Protein AF-A0AAP6ZNI4-F1 (afdb_monomer)

Nearest PDB structures (foldseek):
  2a97-assembly2_B  TM=4.398E-01  e=4.847E+00  Clostridium botulinum

Solvent-accessible surface area (backbone atoms only — not comparable to full-atom values): 4878 Å² total; per-residue (Å²): 135,78,60,74,42,79,49,64,53,62,35,67,53,60,83,42,80,76,17,61,32,95,42,94,88,43,78,40,28,38,50,83,72,67,64,40,39,53,30,69,13,44,83,44,74,66,31,44,54,51,20,51,52,51,19,56,47,52,27,50,77,69,52,34,44,76,44,87,99,72,42,42,30,33,50,54,45,48,54,52,52,60,59,75,77,107

Structure (mmCIF, N/CA/C/O backbone):
data_AF-A0AAP6ZNI4-F1
#
_entry.id   AF-A0AAP6ZNI4-F1
#
loop_
_atom_site.group_PDB
_atom_site.id
_atom_site.type_symbol
_atom_site.label_atom_id
_atom_site.label_alt_id
_atom_site.label_comp_id
_atom_site.label_asym_id
_atom_site.label_entity_id
_atom_site.label_seq_id
_atom_site.pdbx_PDB_ins_code
_atom_site.Cartn_x
_atom_site.Cartn_y
_atom_site.Cartn_z
_atom_site.occupancy
_atom_site.B_iso_or_equiv
_atom_site.auth_seq_id
_atom_site.auth_comp_id
_atom_site.auth_asym_id
_atom_site.auth_atom_id
_atom_site.pdbx_PDB_model_num
ATOM 1 N N . MET A 1 1 ? 10.623 6.266 -26.236 1.00 57.09 1 MET A N 1
ATOM 2 C CA . MET A 1 1 ? 9.769 6.289 -25.030 1.00 57.09 1 MET A CA 1
ATOM 3 C C . MET A 1 1 ? 9.369 4.852 -24.765 1.00 57.09 1 MET A C 1
ATOM 5 O O . MET A 1 1 ? 8.793 4.250 -25.659 1.00 57.09 1 MET A O 1
ATOM 9 N N . GLY A 1 2 ? 9.810 4.272 -23.647 1.00 80.75 2 GLY A N 1
ATOM 10 C CA . GLY A 1 2 ? 9.459 2.894 -23.280 1.00 80.75 2 GLY A CA 1
ATOM 11 C C . GLY A 1 2 ? 8.075 2.815 -22.633 1.00 80.75 2 GLY A C 1
ATOM 12 O O . GLY A 1 2 ? 7.514 3.848 -22.262 1.00 80.75 2 GLY A O 1
ATOM 13 N N . THR A 1 3 ? 7.542 1.603 -22.495 1.00 92.44 3 THR A N 1
ATOM 14 C CA . THR A 1 3 ? 6.273 1.333 -21.807 1.00 92.44 3 THR A CA 1
ATOM 15 C C . THR A 1 3 ? 6.331 1.818 -20.354 1.00 92.44 3 THR A C 1
ATOM 17 O O . THR A 1 3 ? 7.367 1.711 -19.689 1.00 92.44 3 THR A O 1
ATOM 20 N N . MET A 1 4 ? 5.215 2.358 -19.861 1.00 95.12 4 MET A N 1
ATOM 21 C CA . MET A 1 4 ? 5.035 2.702 -18.449 1.00 95.12 4 MET A CA 1
ATOM 22 C C . MET A 1 4 ? 4.166 1.648 -17.771 1.00 95.12 4 MET A C 1
ATOM 24 O O . MET A 1 4 ? 3.168 1.205 -18.335 1.00 95.12 4 MET A O 1
ATOM 28 N N . ILE A 1 5 ? 4.536 1.280 -16.552 1.00 95.19 5 ILE A N 1
ATOM 29 C CA . ILE A 1 5 ? 3.808 0.340 -15.708 1.00 95.19 5 ILE A CA 1
ATOM 30 C C . ILE A 1 5 ? 3.271 1.130 -14.522 1.00 95.19 5 ILE A C 1
ATOM 32 O O . ILE A 1 5 ? 4.041 1.750 -13.792 1.00 95.19 5 ILE A O 1
ATOM 36 N N . PHE A 1 6 ? 1.959 1.101 -14.322 1.00 95.31 6 PHE A N 1
ATOM 37 C CA . PHE A 1 6 ? 1.355 1.565 -13.081 1.00 95.31 6 PHE A CA 1
ATOM 38 C C . PHE A 1 6 ? 1.340 0.419 -12.073 1.00 95.31 6 PHE A C 1
ATOM 40 O O . PHE A 1 6 ? 0.909 -0.689 -12.396 1.00 95.31 6 PHE A O 1
ATOM 47 N N . ILE A 1 7 ? 1.804 0.690 -10.860 1.00 94.12 7 ILE A N 1
ATOM 48 C CA . ILE A 1 7 ? 1.693 -0.224 -9.726 1.00 94.12 7 ILE A CA 1
ATOM 49 C C . ILE A 1 7 ? 0.984 0.490 -8.585 1.00 94.12 7 ILE A C 1
ATOM 51 O O . ILE A 1 7 ? 1.253 1.661 -8.323 1.00 94.12 7 ILE A O 1
ATOM 55 N N . GLU A 1 8 ? 0.094 -0.219 -7.899 1.00 95.94 8 GLU A N 1
ATOM 56 C CA . GLU A 1 8 ? -0.619 0.300 -6.736 1.00 95.94 8 GLU A CA 1
ATOM 57 C C . GLU A 1 8 ? -0.648 -0.704 -5.590 1.00 95.94 8 GLU A C 1
ATOM 59 O O . GLU A 1 8 ? -0.653 -1.921 -5.791 1.00 95.94 8 GLU A O 1
ATOM 64 N N . ILE A 1 9 ? -0.695 -0.176 -4.369 1.00 95.81 9 ILE A N 1
ATOM 65 C CA . ILE A 1 9 ? -0.980 -0.961 -3.174 1.00 95.81 9 ILE A CA 1
ATOM 66 C C . ILE A 1 9 ? -2.487 -1.187 -3.085 1.00 95.81 9 ILE A C 1
ATOM 68 O O . ILE A 1 9 ? -3.282 -0.243 -3.093 1.00 95.81 9 ILE A O 1
ATOM 72 N N . ARG A 1 10 ? -2.868 -2.453 -2.912 1.00 96.88 10 ARG A N 1
ATOM 73 C CA . ARG A 1 10 ? -4.219 -2.855 -2.519 1.00 96.88 10 ARG A CA 1
ATOM 74 C C . ARG A 1 10 ? -4.238 -3.195 -1.033 1.00 96.88 10 ARG A C 1
ATOM 76 O O . ARG A 1 10 ? -3.255 -3.691 -0.493 1.00 96.88 10 ARG A O 1
ATOM 83 N N . CYS A 1 11 ? -5.349 -2.892 -0.376 1.00 97.50 11 CYS A N 1
ATOM 84 C CA . CYS A 1 11 ? -5.566 -3.216 1.024 1.00 97.50 11 CYS A CA 1
ATOM 85 C C . CYS A 1 11 ? -5.799 -4.720 1.183 1.00 97.50 11 CYS A C 1
ATOM 87 O O . CYS A 1 11 ? -6.722 -5.262 0.577 1.00 97.50 11 CYS A O 1
ATOM 89 N N . GLU A 1 12 ? -5.008 -5.367 2.034 1.00 97.88 12 GLU A N 1
ATOM 90 C CA . GLU A 1 12 ? -5.150 -6.801 2.329 1.00 97.88 12 GLU A CA 1
ATOM 91 C C . GLU A 1 12 ? -6.503 -7.114 2.982 1.00 97.88 12 GLU A C 1
ATOM 93 O O . GLU A 1 12 ? -7.146 -8.100 2.646 1.00 97.88 12 GLU A O 1
ATOM 98 N N . ASP A 1 13 ? -7.011 -6.205 3.819 1.00 97.19 13 ASP A N 1
ATOM 99 C CA . ASP A 1 13 ? -8.335 -6.346 4.442 1.00 97.19 13 ASP A CA 1
ATOM 100 C C . ASP A 1 13 ? -9.493 -5.995 3.491 1.00 97.19 13 ASP A C 1
ATOM 102 O O . ASP A 1 13 ? -10.628 -5.888 3.929 1.00 97.19 13 ASP A O 1
ATOM 106 N N . SER A 1 14 ? -9.259 -5.760 2.193 1.00 96.00 14 SER A N 1
ATOM 107 C CA . SER A 1 14 ? -10.312 -5.281 1.272 1.00 96.00 14 SER A CA 1
ATOM 108 C C . SER A 1 14 ? -11.488 -6.245 1.070 1.00 96.00 14 SER A C 1
ATOM 110 O O . SER A 1 14 ? -12.489 -5.853 0.472 1.00 96.00 14 SER A O 1
ATOM 112 N N . THR A 1 15 ? -11.368 -7.483 1.545 1.00 95.06 15 THR A N 1
ATOM 113 C CA . THR A 1 15 ? -12.413 -8.516 1.470 1.00 95.06 15 THR A CA 1
ATOM 114 C C . THR A 1 15 ? -13.075 -8.812 2.816 1.00 95.06 15 THR A C 1
ATOM 116 O O . THR A 1 15 ? -13.985 -9.629 2.874 1.00 95.06 15 THR A O 1
ATOM 119 N N . GLU A 1 16 ? -12.647 -8.141 3.886 1.00 95.62 16 GLU A N 1
ATOM 120 C CA . GLU A 1 16 ? -13.232 -8.276 5.220 1.00 95.62 16 GLU A CA 1
ATOM 121 C C . GLU A 1 16 ? -14.571 -7.528 5.314 1.00 95.62 16 GLU A C 1
ATOM 123 O O . GLU A 1 16 ? -14.768 -6.512 4.646 1.00 95.62 16 GLU A O 1
ATOM 128 N N . ASP A 1 17 ? -15.480 -7.962 6.191 1.00 93.50 17 ASP A N 1
ATOM 129 C CA . ASP A 1 17 ? -16.827 -7.371 6.297 1.00 93.50 17 ASP A 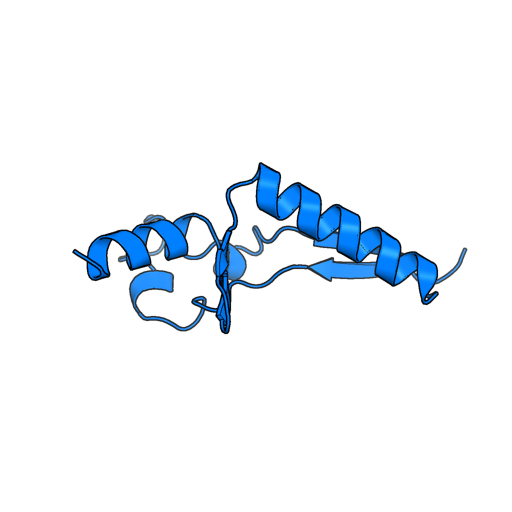CA 1
ATOM 130 C C . ASP A 1 17 ? -16.791 -5.860 6.592 1.00 93.50 17 ASP A C 1
ATOM 132 O O . ASP A 1 17 ? -17.509 -5.066 5.981 1.00 93.50 17 ASP A O 1
ATOM 136 N N . TYR A 1 18 ? -15.888 -5.427 7.477 1.00 92.88 18 TYR A N 1
ATOM 137 C CA . TYR A 1 18 ? -15.720 -4.014 7.838 1.00 92.88 18 TYR A CA 1
ATOM 138 C C . TYR A 1 18 ? -15.109 -3.158 6.714 1.00 92.88 18 TYR A C 1
ATOM 140 O O . TYR A 1 18 ? -15.081 -1.926 6.807 1.00 92.88 18 TYR A O 1
ATOM 148 N N . ALA A 1 19 ? -14.611 -3.779 5.642 1.00 95.44 19 ALA A N 1
ATOM 149 C CA . ALA A 1 19 ? -14.037 -3.081 4.501 1.00 95.44 19 ALA A CA 1
ATOM 150 C C . ALA A 1 19 ? -15.099 -2.387 3.644 1.00 95.44 19 ALA A C 1
ATOM 152 O O . ALA A 1 19 ? -14.782 -1.386 3.012 1.00 95.44 19 ALA A O 1
ATOM 153 N N . TYR A 1 20 ? -16.337 -2.882 3.627 1.00 92.75 20 TYR A N 1
ATOM 154 C CA . TYR A 1 20 ? -17.403 -2.371 2.756 1.00 92.75 20 TYR A CA 1
ATOM 155 C C . TYR A 1 20 ? -18.110 -1.123 3.305 1.00 92.75 20 TYR A C 1
ATOM 157 O O . TYR A 1 20 ? -18.773 -0.413 2.551 1.00 92.75 20 TYR A O 1
ATOM 165 N N . GLY A 1 21 ? -17.948 -0.831 4.600 1.00 84.50 21 GLY A N 1
ATOM 166 C CA . GLY A 1 21 ? -18.734 0.195 5.287 1.00 84.50 21 GLY A CA 1
ATOM 167 C C . GLY A 1 21 ? -20.214 -0.192 5.417 1.00 84.50 21 GLY A C 1
ATOM 168 O O . GLY A 1 21 ? -20.679 -1.183 4.862 1.00 84.50 21 GLY A O 1
ATOM 169 N N . GLU A 1 22 ? -20.983 0.587 6.178 1.00 82.44 22 GLU A N 1
ATOM 170 C CA . GLU A 1 22 ? -22.417 0.307 6.375 1.00 82.44 22 GLU A CA 1
ATOM 171 C C . GLU A 1 22 ? -23.261 0.595 5.119 1.00 82.44 22 GLU A C 1
ATOM 173 O O . GLU A 1 22 ? -24.332 0.019 4.937 1.00 82.44 22 GLU A O 1
ATOM 178 N N . ASN A 1 23 ? -22.809 1.526 4.273 1.00 81.06 23 ASN A N 1
ATOM 179 C CA . ASN A 1 23 ? -23.442 1.928 3.016 1.00 81.06 23 ASN A CA 1
ATOM 180 C C . ASN A 1 23 ? -22.455 2.742 2.148 1.00 81.06 23 ASN A C 1
ATOM 182 O O . ASN A 1 23 ? -21.368 3.094 2.601 1.00 81.06 23 ASN A O 1
ATOM 186 N N . ILE A 1 24 ? -22.863 3.106 0.925 1.00 76.56 24 ILE A N 1
ATOM 187 C CA . ILE A 1 24 ? -22.029 3.833 -0.057 1.00 76.56 24 ILE A CA 1
ATOM 188 C C . ILE A 1 24 ? -21.555 5.230 0.395 1.00 76.56 24 ILE A C 1
ATOM 190 O O . ILE A 1 24 ? -20.588 5.756 -0.148 1.00 76.56 24 ILE A O 1
ATOM 194 N N . HIS A 1 25 ? -22.224 5.854 1.368 1.00 83.31 25 HIS A N 1
ATOM 195 C CA . HIS A 1 25 ? -21.838 7.158 1.916 1.00 83.31 25 HIS A CA 1
ATOM 196 C C . HIS A 1 25 ? -20.940 7.047 3.151 1.00 83.31 25 HIS A C 1
ATOM 198 O O . HIS A 1 25 ? -20.377 8.053 3.589 1.00 83.31 25 HIS A O 1
ATOM 204 N N . SER A 1 26 ? -20.802 5.849 3.716 1.00 86.12 26 SER A N 1
ATOM 205 C CA . SER A 1 26 ? -19.925 5.611 4.853 1.00 86.12 26 SER A CA 1
ATOM 206 C C . SER A 1 26 ? -18.472 5.458 4.391 1.00 86.12 26 SER A C 1
ATOM 208 O O . SER A 1 26 ? -18.215 4.949 3.293 1.00 86.12 26 SER A O 1
ATOM 210 N N . PRO A 1 27 ? -17.497 5.871 5.225 1.00 87.25 27 PRO A N 1
ATOM 211 C CA . PRO A 1 27 ? -16.106 5.507 5.015 1.00 87.25 27 PRO A CA 1
ATOM 212 C C . PRO A 1 27 ? -15.980 3.993 4.847 1.00 87.25 27 PRO A C 1
ATOM 214 O O . PRO A 1 27 ? -16.579 3.221 5.597 1.00 87.25 27 PRO A O 1
ATOM 217 N N . HIS A 1 28 ? -15.224 3.592 3.838 1.00 93.44 28 HIS A N 1
ATOM 218 C CA . HIS A 1 28 ? -14.986 2.202 3.492 1.00 93.44 28 HIS A CA 1
ATOM 219 C C . HIS A 1 28 ? -13.564 2.060 2.935 1.00 93.44 28 HIS A C 1
ATOM 221 O O . HIS A 1 28 ? -12.781 3.019 2.898 1.00 93.44 28 HIS A O 1
ATOM 227 N N . CYS A 1 29 ? -13.179 0.842 2.570 1.00 96.19 29 CYS A N 1
ATOM 228 C CA . CYS A 1 29 ? -11.827 0.515 2.158 1.00 96.19 29 CYS A CA 1
ATOM 229 C C . CYS A 1 29 ? -11.375 1.377 0.977 1.00 96.19 29 CYS A C 1
ATOM 231 O O . CYS A 1 29 ? -12.010 1.413 -0.075 1.00 96.19 29 CYS A O 1
ATOM 233 N N . TYR A 1 30 ? -10.202 1.999 1.107 1.00 95.31 30 TYR A N 1
ATOM 234 C CA . TYR A 1 30 ? -9.674 2.903 0.080 1.00 95.31 30 TYR A CA 1
ATOM 235 C C . TYR A 1 30 ? -9.450 2.185 -1.257 1.00 95.31 30 TYR A C 1
ATOM 237 O O . TYR A 1 30 ? -9.495 2.806 -2.314 1.00 95.31 30 TYR A O 1
ATOM 245 N N . SER A 1 31 ? -9.229 0.870 -1.228 1.00 95.50 31 SER A N 1
ATOM 246 C CA . SER A 1 31 ? -9.100 0.067 -2.441 1.00 95.50 31 SER A CA 1
ATOM 247 C C . SER A 1 31 ? -10.409 -0.059 -3.223 1.00 95.50 31 SER A C 1
ATOM 249 O O . SER A 1 31 ? -10.352 -0.110 -4.448 1.00 95.50 31 SER A O 1
ATOM 251 N N . HIS A 1 32 ? -11.583 -0.064 -2.588 1.00 94.19 32 HIS A N 1
ATOM 252 C CA . HIS A 1 32 ? -12.856 -0.109 -3.329 1.00 94.19 32 HIS A CA 1
ATOM 253 C C . HIS A 1 32 ? -13.079 1.160 -4.164 1.00 94.19 32 HIS A C 1
ATOM 255 O O . HIS A 1 32 ? -13.631 1.082 -5.256 1.00 94.19 32 HIS A O 1
ATOM 261 N N . ASP A 1 33 ? -12.538 2.289 -3.708 1.00 90.75 33 ASP A N 1
ATOM 262 C CA . ASP A 1 33 ? -12.578 3.581 -4.400 1.00 90.75 33 ASP A CA 1
ATOM 263 C C . ASP A 1 33 ? -11.386 3.831 -5.347 1.00 90.75 33 ASP A C 1
ATOM 265 O O . ASP A 1 33 ? -11.249 4.927 -5.892 1.00 90.75 33 ASP A O 1
ATOM 269 N N . ASN A 1 34 ? -10.464 2.871 -5.498 1.00 87.56 34 ASN A N 1
ATOM 270 C CA . ASN A 1 34 ? -9.161 3.084 -6.152 1.00 87.56 34 ASN A CA 1
ATOM 271 C C . ASN A 1 34 ? -8.385 4.296 -5.596 1.00 87.56 34 ASN A C 1
ATOM 273 O O . ASN A 1 34 ? -7.591 4.927 -6.288 1.00 87.56 34 ASN A O 1
ATOM 277 N N . LYS A 1 35 ? -8.566 4.590 -4.304 1.00 88.62 35 LYS A N 1
ATOM 278 C CA . LYS A 1 35 ? -7.778 5.563 -3.528 1.00 88.62 35 LYS A CA 1
ATOM 279 C C . LYS A 1 35 ? -6.510 4.916 -2.949 1.00 88.62 35 LYS A C 1
ATOM 281 O O . LYS A 1 35 ? -6.041 5.289 -1.872 1.00 88.62 35 LYS A O 1
ATOM 286 N N . GLY A 1 36 ? -5.993 3.890 -3.626 1.00 85.00 36 GLY A N 1
ATOM 287 C CA . GLY A 1 36 ? -4.728 3.241 -3.295 1.00 85.00 36 GLY A CA 1
ATOM 288 C C . GLY A 1 36 ? -3.544 4.165 -3.571 1.00 85.00 36 GLY A C 1
ATOM 289 O O . GLY A 1 36 ? -3.613 5.050 -4.423 1.00 85.00 36 GLY A O 1
ATOM 290 N N . CYS A 1 37 ? -2.437 3.960 -2.861 1.00 93.06 37 CYS A N 1
ATOM 291 C CA . CYS A 1 37 ? -1.187 4.624 -3.214 1.00 93.06 37 CYS A CA 1
ATOM 292 C C . CYS A 1 37 ? -0.573 3.889 -4.404 1.00 93.06 37 CYS A C 1
ATOM 294 O O . CYS A 1 37 ? -0.282 2.696 -4.296 1.00 93.06 37 CYS A O 1
ATOM 296 N N . GLY A 1 38 ? -0.382 4.596 -5.516 1.00 94.31 38 GLY A N 1
ATOM 297 C CA . GLY A 1 38 ? 0.238 4.064 -6.724 1.00 94.31 38 GLY A CA 1
ATOM 298 C C . GLY A 1 38 ? 1.331 4.970 -7.273 1.00 94.31 38 GLY A C 1
ATOM 299 O O . GLY A 1 38 ? 1.448 6.130 -6.880 1.00 94.31 38 GLY A O 1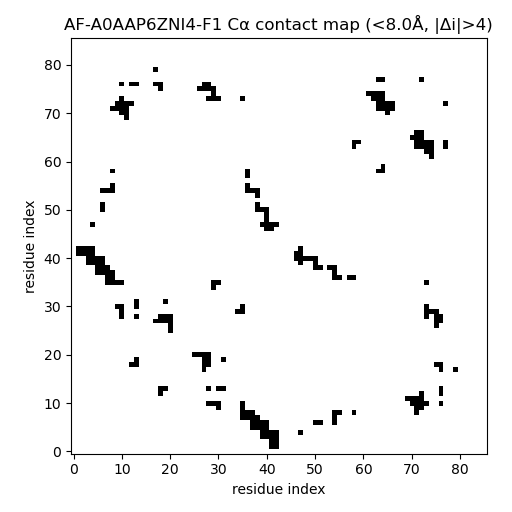
ATOM 300 N N . ALA A 1 39 ? 2.148 4.416 -8.162 1.00 96.88 39 ALA A N 1
ATOM 301 C CA . ALA A 1 39 ? 3.233 5.112 -8.843 1.00 96.88 39 ALA A CA 1
ATOM 302 C C . ALA A 1 39 ? 3.463 4.513 -10.238 1.00 96.88 39 ALA A C 1
ATOM 304 O O . ALA A 1 39 ? 3.120 3.356 -10.502 1.00 96.88 39 ALA A O 1
ATOM 305 N N . PHE A 1 40 ? 4.065 5.299 -11.130 1.00 97.00 40 PHE A N 1
ATOM 306 C CA . PHE A 1 40 ? 4.448 4.848 -12.466 1.00 97.00 40 PHE A CA 1
ATOM 307 C C . PHE A 1 40 ? 5.934 4.496 -12.506 1.00 97.00 40 PHE A C 1
ATOM 309 O O . PHE A 1 40 ? 6.782 5.285 -12.103 1.00 97.00 40 PHE A O 1
ATOM 316 N N . GLY A 1 41 ? 6.248 3.316 -13.029 1.00 96.56 41 GLY A N 1
ATOM 317 C CA . GLY A 1 41 ? 7.603 2.876 -13.335 1.00 96.56 41 GLY A CA 1
ATOM 318 C C . GLY A 1 41 ? 7.811 2.703 -14.835 1.00 96.56 41 GLY A C 1
ATOM 319 O O . GLY A 1 41 ? 6.862 2.556 -15.606 1.00 96.56 41 GLY A O 1
ATOM 320 N N . HIS A 1 42 ? 9.069 2.683 -15.258 1.00 95.31 42 HIS A N 1
ATOM 321 C CA . HIS A 1 42 ? 9.428 2.244 -16.606 1.00 95.31 42 HIS A CA 1
ATOM 322 C C . HIS A 1 42 ? 9.477 0.715 -16.684 1.00 95.31 42 HIS A C 1
ATOM 324 O O . HIS A 1 42 ? 9.698 0.056 -15.669 1.00 95.31 42 HIS A O 1
ATOM 330 N N . GLU A 1 43 ? 9.319 0.162 -17.890 1.00 94.44 43 GLU A N 1
ATOM 331 C CA . GLU A 1 43 ? 9.500 -1.266 -18.196 1.00 94.44 43 GLU A CA 1
ATOM 332 C C . GLU A 1 43 ? 10.979 -1.688 -18.102 1.00 94.44 43 GLU A C 1
ATOM 334 O O . GLU A 1 43 ? 11.654 -2.030 -19.070 1.00 94.44 43 GLU A O 1
ATOM 339 N N . SER A 1 44 ? 11.510 -1.605 -16.891 1.00 94.94 44 SER A N 1
ATOM 340 C CA . SER A 1 44 ? 12.813 -2.094 -16.478 1.00 94.94 44 SER A CA 1
ATOM 341 C C . SER A 1 44 ? 12.726 -2.499 -15.010 1.00 94.94 44 SER A C 1
ATOM 343 O O . SER A 1 44 ? 11.896 -1.988 -14.255 1.00 94.94 44 SER A O 1
ATOM 345 N N . VAL A 1 45 ? 13.599 -3.412 -14.584 1.00 95.62 45 VAL A N 1
ATOM 346 C CA . VAL A 1 45 ? 13.642 -3.851 -13.180 1.00 95.62 45 VAL A CA 1
ATOM 347 C C . VAL A 1 45 ? 13.850 -2.652 -12.251 1.00 95.62 45 VAL A C 1
ATOM 349 O O . VAL A 1 45 ? 13.099 -2.478 -11.292 1.00 95.62 45 VAL A O 1
ATOM 352 N N . ASP A 1 46 ? 14.806 -1.781 -12.576 1.00 96.50 46 ASP A N 1
ATOM 353 C CA . ASP A 1 46 ? 15.100 -0.589 -11.778 1.00 96.50 46 ASP A CA 1
ATOM 354 C C . ASP A 1 46 ? 13.933 0.405 -11.755 1.00 96.50 46 ASP A C 1
ATOM 356 O O . ASP A 1 46 ? 13.640 0.979 -10.706 1.00 96.50 46 ASP A O 1
ATOM 360 N N . GLY A 1 47 ? 13.225 0.573 -12.878 1.00 95.94 47 GLY A N 1
ATOM 361 C CA . GLY A 1 47 ? 12.059 1.451 -12.977 1.00 95.94 47 GLY A CA 1
ATOM 362 C C . GLY A 1 47 ? 10.900 0.983 -12.098 1.00 95.94 47 GLY A C 1
ATOM 363 O O . GLY A 1 47 ? 10.326 1.779 -11.355 1.00 95.94 47 GLY A O 1
ATOM 364 N N . VAL A 1 48 ? 10.598 -0.316 -12.118 1.00 95.62 48 VAL A N 1
ATOM 365 C CA . VAL A 1 48 ? 9.566 -0.915 -11.257 1.00 95.62 48 VAL A CA 1
ATOM 366 C C . VAL A 1 48 ? 9.968 -0.839 -9.780 1.00 95.62 48 VAL A C 1
ATOM 368 O O . VAL A 1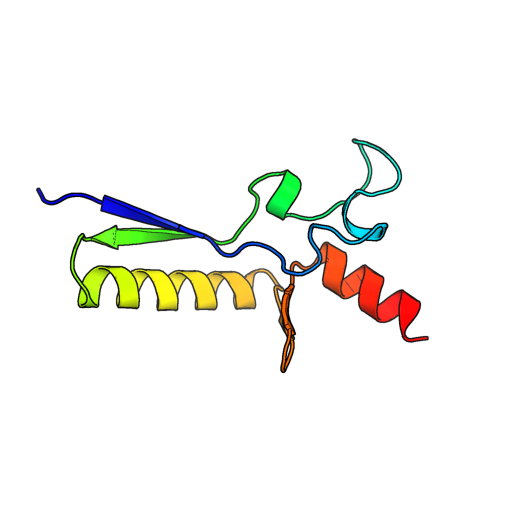 48 ? 9.137 -0.524 -8.926 1.00 95.62 48 VAL A O 1
ATOM 371 N N . LEU A 1 49 ? 11.244 -1.071 -9.451 1.00 97.06 49 LEU A N 1
ATOM 372 C CA . LEU A 1 49 ? 11.739 -0.958 -8.075 1.00 97.06 49 LEU A CA 1
ATOM 373 C C . LEU A 1 49 ? 11.702 0.484 -7.550 1.00 97.06 49 LEU A C 1
ATOM 375 O O . LEU A 1 49 ? 11.395 0.685 -6.373 1.00 97.06 49 LEU A O 1
ATOM 379 N N . ALA A 1 50 ? 11.998 1.475 -8.394 1.00 97.12 50 ALA A N 1
ATOM 380 C CA . ALA A 1 50 ? 11.894 2.889 -8.040 1.00 97.12 50 ALA A CA 1
ATOM 381 C C . ALA A 1 50 ? 10.440 3.277 -7.739 1.00 97.12 50 ALA A C 1
ATOM 383 O O . ALA A 1 50 ? 10.160 3.757 -6.639 1.00 97.12 50 ALA A O 1
ATOM 384 N N . ALA A 1 51 ? 9.514 2.947 -8.646 1.00 97.38 51 ALA A N 1
ATOM 385 C CA . ALA A 1 51 ? 8.085 3.180 -8.450 1.00 97.38 51 ALA A CA 1
ATOM 386 C C . ALA A 1 51 ? 7.566 2.487 -7.181 1.00 97.38 51 ALA A C 1
ATOM 388 O O . ALA A 1 51 ? 6.794 3.064 -6.420 1.00 97.38 51 ALA A O 1
ATOM 389 N N . LYS A 1 52 ? 8.041 1.267 -6.885 1.00 97.19 52 LYS A N 1
ATOM 390 C CA . LYS A 1 52 ? 7.629 0.539 -5.678 1.00 97.19 52 LYS A CA 1
ATOM 391 C C . LYS A 1 52 ? 8.027 1.294 -4.408 1.00 97.19 52 LYS A C 1
ATOM 393 O O . LYS A 1 52 ? 7.256 1.327 -3.452 1.00 97.19 52 LYS A O 1
ATOM 398 N N . ARG A 1 53 ? 9.239 1.856 -4.363 1.00 97.31 53 ARG A N 1
ATOM 399 C CA . ARG A 1 53 ? 9.735 2.610 -3.199 1.00 97.31 53 ARG A CA 1
ATOM 400 C C . ARG A 1 53 ? 8.953 3.905 -3.000 1.00 97.31 53 ARG A C 1
ATOM 402 O O . ARG A 1 53 ? 8.593 4.207 -1.868 1.00 97.31 53 ARG A O 1
ATOM 409 N N . GLU A 1 54 ? 8.673 4.621 -4.085 1.00 97.44 54 GLU A N 1
ATOM 410 C CA . GLU A 1 54 ? 7.842 5.829 -4.077 1.00 97.44 54 GLU A CA 1
ATOM 411 C C . GLU A 1 54 ? 6.432 5.524 -3.555 1.00 97.44 54 GLU A C 1
ATOM 413 O O . GLU A 1 54 ? 5.987 6.107 -2.568 1.00 97.44 54 GLU A O 1
ATOM 418 N N . MET A 1 55 ? 5.786 4.513 -4.137 1.00 97.00 55 MET A N 1
ATOM 419 C CA . MET A 1 55 ? 4.481 4.004 -3.722 1.00 97.00 55 MET A CA 1
ATOM 420 C C . MET A 1 55 ? 4.442 3.638 -2.226 1.00 97.00 55 MET A C 1
ATOM 422 O O . MET A 1 55 ? 3.513 4.027 -1.520 1.00 97.00 55 MET A O 1
ATOM 426 N N . GLU A 1 56 ? 5.456 2.928 -1.709 1.00 97.50 56 GLU A N 1
ATOM 427 C CA . GLU A 1 56 ? 5.551 2.592 -0.278 1.00 97.50 56 GLU A CA 1
ATOM 428 C C . GLU A 1 56 ? 5.834 3.815 0.620 1.00 97.50 56 GLU A C 1
ATOM 430 O O . GLU A 1 56 ? 5.464 3.781 1.796 1.00 97.50 56 GLU A O 1
ATOM 435 N N . SER A 1 57 ? 6.472 4.880 0.115 1.00 96.94 57 SER A N 1
ATOM 436 C CA . SER A 1 57 ? 6.642 6.146 0.853 1.00 96.94 57 SER A CA 1
ATOM 437 C C . SER A 1 57 ? 5.311 6.879 0.978 1.00 96.94 57 SER A C 1
ATOM 439 O O . SER A 1 57 ? 4.859 7.137 2.095 1.00 96.94 57 SER A O 1
ATOM 441 N N . HIS A 1 58 ? 4.625 7.092 -0.149 1.00 96.12 58 HIS A N 1
ATOM 442 C CA . HIS A 1 58 ? 3.312 7.739 -0.186 1.00 96.12 58 HIS A CA 1
ATOM 443 C C . HIS A 1 58 ? 2.285 7.002 0.680 1.00 96.12 5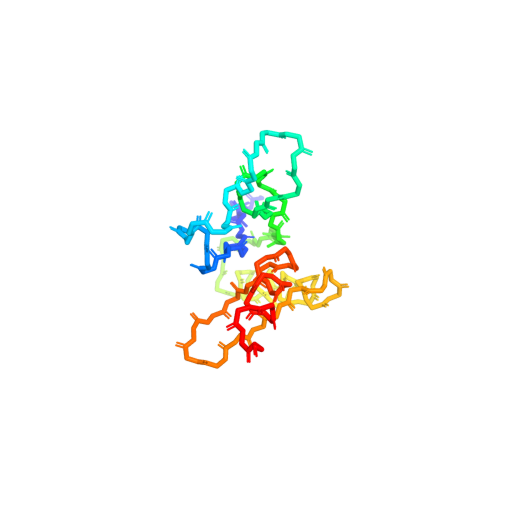8 HIS A C 1
ATOM 445 O O . HIS A 1 58 ? 1.481 7.636 1.363 1.00 96.12 58 HIS A O 1
ATOM 451 N N . ALA A 1 59 ? 2.340 5.666 0.712 1.00 96.69 59 ALA A N 1
ATOM 452 C CA . ALA A 1 59 ? 1.495 4.858 1.585 1.00 96.69 59 ALA A CA 1
ATOM 453 C C . ALA A 1 59 ? 1.693 5.205 3.065 1.00 96.69 59 ALA A C 1
ATOM 455 O O . ALA A 1 59 ? 0.715 5.464 3.769 1.00 96.69 59 ALA A O 1
ATOM 456 N N . LYS A 1 60 ? 2.946 5.272 3.535 1.00 96.69 60 LYS A N 1
ATOM 457 C CA . LYS A 1 60 ? 3.254 5.637 4.928 1.00 96.69 60 LYS A CA 1
ATOM 458 C C . LYS A 1 60 ? 2.795 7.054 5.254 1.00 96.69 60 LYS A C 1
ATOM 460 O O . LYS A 1 60 ? 2.189 7.263 6.299 1.00 96.69 60 LYS A O 1
ATOM 465 N N . GLU A 1 61 ? 3.061 8.002 4.360 1.00 95.94 61 GLU A N 1
ATOM 466 C CA . GLU A 1 61 ? 2.666 9.409 4.513 1.00 95.94 61 GLU A CA 1
ATOM 467 C C . GLU A 1 61 ? 1.140 9.576 4.558 1.00 95.94 61 GLU A C 1
ATOM 469 O O . GLU A 1 61 ? 0.625 10.399 5.309 1.00 95.94 61 GLU A O 1
ATOM 474 N N . SER A 1 62 ? 0.411 8.730 3.826 1.00 94.38 62 SER A N 1
ATOM 475 C CA . SER A 1 62 ? -1.057 8.719 3.769 1.00 94.38 62 SER A CA 1
ATOM 476 C C . SER A 1 62 ? -1.716 7.890 4.883 1.00 94.38 62 SER A C 1
ATOM 478 O O . SER A 1 62 ? -2.930 7.692 4.869 1.00 94.38 62 SER A O 1
ATOM 480 N N . GLY A 1 63 ? -0.937 7.370 5.837 1.00 95.88 63 GLY A N 1
ATOM 481 C CA . GLY A 1 63 ? -1.442 6.633 6.999 1.00 95.88 63 GLY A CA 1
ATOM 482 C C . GLY A 1 63 ? -1.706 5.140 6.776 1.00 95.88 63 GLY A C 1
ATOM 483 O O . GLY A 1 63 ? -2.274 4.491 7.657 1.00 95.88 63 GLY A O 1
ATOM 484 N N . TRP A 1 64 ? -1.298 4.567 5.640 1.00 97.56 64 TRP A N 1
ATOM 485 C CA . TRP A 1 64 ? -1.327 3.114 5.464 1.00 97.56 64 TRP A CA 1
ATOM 486 C C . TRP A 1 64 ? -0.341 2.446 6.421 1.00 97.56 64 TRP A C 1
ATOM 488 O O . TRP A 1 64 ? 0.762 2.947 6.662 1.00 97.56 64 TRP A O 1
ATOM 498 N N . LYS A 1 65 ? -0.700 1.263 6.925 1.00 97.44 65 LYS A N 1
ATOM 499 C CA . LYS A 1 65 ? 0.172 0.476 7.805 1.00 97.44 65 LYS A CA 1
ATOM 500 C C . LYS A 1 65 ? 0.553 -0.841 7.146 1.00 97.44 65 LYS A C 1
ATOM 502 O O . LYS A 1 65 ? -0.299 -1.555 6.626 1.00 97.44 65 LYS A O 1
ATOM 507 N N . LYS A 1 66 ? 1.841 -1.190 7.212 1.00 97.44 66 LYS A N 1
ATOM 508 C CA . LYS A 1 6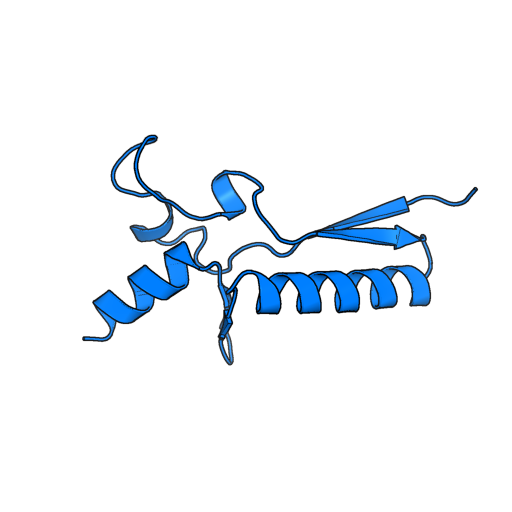6 ? 2.337 -2.518 6.834 1.00 97.44 66 LYS A CA 1
ATOM 509 C C . LYS A 1 66 ? 2.306 -3.432 8.058 1.00 97.44 66 LYS A C 1
ATOM 511 O O . LYS A 1 66 ? 3.165 -3.328 8.932 1.00 97.44 66 LYS A O 1
ATOM 516 N N . ILE A 1 67 ? 1.306 -4.302 8.132 1.00 96.00 67 ILE A N 1
ATOM 517 C CA . ILE A 1 67 ? 1.107 -5.253 9.226 1.00 96.00 67 ILE A CA 1
ATOM 518 C C . ILE A 1 67 ? 1.980 -6.489 8.988 1.00 96.00 67 ILE A C 1
ATOM 520 O O . ILE A 1 67 ? 2.005 -7.071 7.900 1.00 96.00 67 ILE A O 1
ATOM 524 N N . ARG A 1 68 ? 2.722 -6.895 10.024 1.00 94.44 68 ARG A N 1
ATOM 525 C CA . ARG A 1 68 ? 3.602 -8.069 9.977 1.00 94.44 68 ARG A CA 1
ATOM 526 C C . ARG A 1 68 ? 2.790 -9.331 9.666 1.00 94.44 68 ARG A C 1
ATOM 528 O O . ARG A 1 68 ? 1.777 -9.568 10.311 1.00 94.44 68 ARG A O 1
ATOM 535 N N . ASN A 1 69 ? 3.284 -10.147 8.732 1.00 94.75 69 ASN A N 1
ATOM 536 C CA . ASN A 1 69 ? 2.648 -11.384 8.250 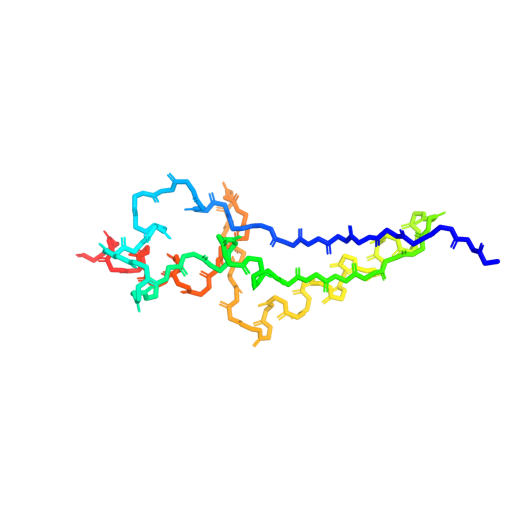1.00 94.75 69 ASN A CA 1
ATOM 537 C C . ASN A 1 69 ? 1.255 -11.201 7.617 1.00 94.75 69 ASN A C 1
ATOM 539 O O . ASN A 1 69 ? 0.531 -12.180 7.497 1.00 94.75 69 ASN A O 1
ATOM 543 N N . HIS A 1 70 ? 0.891 -9.979 7.217 1.00 95.50 70 HIS A N 1
ATOM 544 C CA . HIS A 1 70 ? -0.396 -9.699 6.574 1.00 95.50 70 HIS A CA 1
ATOM 545 C C . HIS A 1 70 ? -0.211 -8.878 5.299 1.00 95.50 70 HIS A C 1
ATOM 547 O O . HIS A 1 70 ? -0.554 -9.336 4.223 1.00 95.50 70 HIS A O 1
ATOM 553 N N . GLY A 1 71 ? 0.461 -7.727 5.391 1.00 96.88 71 GLY A N 1
ATOM 554 C CA . GLY A 1 71 ? 0.724 -6.853 4.246 1.00 96.88 71 GLY A CA 1
ATOM 555 C C . GLY A 1 71 ? 0.255 -5.425 4.502 1.00 96.88 71 GLY A C 1
ATOM 556 O O . GLY A 1 71 ? 0.296 -4.956 5.641 1.00 96.88 71 GLY A O 1
ATOM 557 N N . TRP A 1 72 ? -0.103 -4.694 3.449 1.00 97.81 72 TRP A N 1
ATOM 558 C CA . TRP A 1 72 ? -0.492 -3.286 3.551 1.00 97.81 72 TRP A CA 1
ATOM 559 C C . TRP A 1 72 ? -1.993 -3.129 3.790 1.00 97.81 72 TRP A C 1
ATOM 561 O O . TRP A 1 72 ? -2.816 -3.675 3.063 1.00 97.81 72 TRP A O 1
ATOM 571 N N . VAL A 1 73 ? -2.351 -2.325 4.788 1.00 97.94 73 VAL A N 1
ATOM 572 C CA . VAL A 1 73 ? -3.740 -2.052 5.161 1.00 97.94 73 VAL A CA 1
ATOM 573 C C . VAL A 1 73 ? -4.001 -0.551 5.117 1.00 97.94 73 VAL A C 1
ATOM 575 O O . VAL A 1 73 ? -3.188 0.247 5.597 1.00 97.94 73 VAL A O 1
ATOM 578 N N . CYS A 1 74 ? -5.128 -0.170 4.511 1.00 97.50 74 CYS A N 1
ATOM 579 C CA . CYS A 1 74 ? -5.524 1.226 4.359 1.00 97.50 74 CYS A CA 1
ATOM 580 C C . CYS A 1 74 ? -5.952 1.859 5.696 1.00 97.50 74 CYS A C 1
ATOM 582 O O . CYS A 1 74 ? -6.333 1.133 6.617 1.00 97.50 74 CYS A O 1
ATOM 584 N N . PRO A 1 75 ? -5.945 3.200 5.809 1.00 96.31 75 PRO A N 1
ATOM 585 C CA . PRO A 1 75 ? -6.317 3.893 7.043 1.00 96.31 75 PRO A CA 1
ATOM 586 C C . PRO A 1 75 ? -7.688 3.495 7.608 1.00 96.31 75 PRO A C 1
ATOM 588 O O . PRO A 1 75 ? -7.812 3.319 8.818 1.00 96.31 75 PRO A O 1
ATOM 591 N N . HIS A 1 76 ? -8.694 3.299 6.745 1.00 95.38 76 HIS A N 1
ATOM 592 C CA . HIS A 1 76 ? -10.025 2.831 7.157 1.00 95.38 76 HIS A CA 1
ATOM 593 C C . HIS A 1 76 ? -9.951 1.467 7.855 1.00 95.38 76 HIS A C 1
ATOM 595 O O . HIS A 1 76 ? -10.289 1.347 9.029 1.00 95.38 76 HIS A O 1
ATOM 601 N N . CYS A 1 77 ? -9.427 0.452 7.161 1.00 96.19 77 CYS A N 1
ATOM 602 C CA . CYS A 1 77 ? -9.336 -0.913 7.684 1.00 96.19 77 CYS A CA 1
ATOM 603 C C . CYS A 1 77 ? -8.421 -1.011 8.917 1.00 96.19 77 CYS A C 1
ATOM 605 O O . CYS A 1 77 ? -8.706 -1.779 9.830 1.00 96.19 77 CYS A O 1
ATOM 607 N N . VAL A 1 78 ? -7.362 -0.195 9.003 1.00 96.56 78 VAL A N 1
ATOM 608 C CA . VAL A 1 78 ? -6.554 -0.069 10.228 1.00 96.56 78 VAL A CA 1
ATOM 609 C C . VAL A 1 78 ? -7.419 0.365 11.412 1.00 96.56 78 VAL A C 1
ATOM 611 O O . VAL A 1 78 ? -7.324 -0.238 12.481 1.00 96.56 78 VAL A O 1
ATOM 614 N N . GLY A 1 79 ? -8.261 1.385 11.226 1.00 95.56 79 GLY A N 1
ATOM 615 C CA . GLY A 1 79 ? -9.168 1.869 12.265 1.00 95.56 79 GLY A CA 1
ATOM 616 C C . GLY A 1 79 ? -10.160 0.799 12.723 1.00 95.56 79 GLY A C 1
ATOM 617 O O . GLY A 1 79 ? -10.368 0.632 13.923 1.00 95.56 79 GLY A O 1
ATOM 618 N N . GLU A 1 80 ? -10.726 0.032 11.792 1.00 95.44 80 GLU A N 1
ATOM 619 C CA . GLU A 1 80 ? -11.655 -1.060 12.113 1.00 95.44 80 GLU A CA 1
ATOM 620 C C . GLU A 1 80 ? -10.974 -2.211 12.864 1.00 95.44 80 GLU A C 1
ATOM 622 O O . GLU A 1 80 ? -11.463 -2.645 13.908 1.00 95.44 80 GLU A O 1
ATOM 627 N N . ARG A 1 81 ? -9.782 -2.638 12.428 1.00 92.75 81 ARG A N 1
ATOM 628 C CA . ARG A 1 81 ? -8.979 -3.636 13.157 1.00 92.75 81 ARG A CA 1
ATOM 629 C C . ARG A 1 81 ? -8.713 -3.228 14.604 1.00 92.75 81 ARG A C 1
ATOM 631 O O . ARG A 1 81 ? -8.801 -4.055 15.511 1.00 92.75 81 ARG A O 1
ATOM 638 N N . GLU A 1 82 ? -8.351 -1.965 14.827 1.00 92.75 82 GLU A N 1
ATOM 639 C CA . GLU A 1 82 ? -8.049 -1.434 16.161 1.00 92.75 82 GLU A CA 1
ATOM 640 C C . GLU A 1 82 ? -9.280 -1.405 17.078 1.00 92.75 82 GLU A C 1
ATOM 642 O O . GLU A 1 82 ? -9.127 -1.556 18.292 1.00 92.75 82 GLU A O 1
ATOM 647 N N . LYS A 1 83 ? -10.491 -1.251 16.524 1.00 92.69 83 LYS A N 1
ATOM 648 C CA . LYS A 1 83 ? -11.751 -1.371 17.277 1.00 92.69 83 LYS A CA 1
ATOM 649 C C . LYS A 1 83 ? -12.040 -2.817 17.670 1.00 92.69 83 LYS A C 1
ATOM 651 O O . LYS A 1 83 ? -12.426 -3.047 18.805 1.00 92.69 83 LYS A O 1
ATOM 656 N N . LEU A 1 84 ? -11.817 -3.771 16.764 1.00 87.50 84 LEU A N 1
ATOM 657 C CA . LEU A 1 84 ? -12.052 -5.203 17.005 1.00 87.50 84 LEU A CA 1
ATOM 658 C C . LEU A 1 84 ? -11.037 -5.843 17.963 1.00 87.50 84 LEU A C 1
ATOM 660 O O . LEU A 1 84 ? -11.285 -6.913 18.507 1.00 87.50 84 LEU A O 1
ATOM 664 N N . SER A 1 85 ? -9.875 -5.212 18.140 1.00 81.88 85 SER A N 1
ATOM 665 C CA . SER A 1 85 ? -8.811 -5.702 19.028 1.00 81.88 85 SER A CA 1
ATOM 666 C C . SER A 1 85 ? -8.990 -5.267 20.493 1.00 81.88 85 SER A C 1
ATOM 668 O O . SER A 1 85 ? -8.127 -5.569 21.319 1.00 81.88 85 SER A O 1
ATOM 670 N N . LYS A 1 86 ? -10.053 -4.517 20.800 1.00 64.38 86 LYS A N 1
ATOM 671 C CA . LYS A 1 86 ? -10.415 -4.029 22.137 1.00 64.38 86 LYS A CA 1
ATOM 672 C C . LYS A 1 86 ? -11.631 -4.778 22.658 1.00 64.38 86 LYS A C 1
ATOM 674 O O . LYS A 1 86 ? -11.653 -5.011 23.884 1.00 64.38 86 LYS A O 1
#

pLDDT: mean 93.11, std 6.8, range [57.09, 97.94]

Radius of gyration: 14.5 Å; Cα contacts (8 Å, |Δi|>4): 131; chains: 1; bounding box: 38×21×47 Å

Sequence (86 aa):
MGTMIFIEIRCEDSTEDYAYGENIHSPHCYSHDNKGCGAFGHESVDGVLAAKREMESHAKESGWKKIRNHGWVCPHCVGEREKLSK

Foldseek 3Di:
DADKDKDWDAALCCVPPQQCPPDPPGDHFCVVVVVTQMFIFGPDPVRVVVRVVVSVVVCVVQPWDQDPPRGIHHNSVVVVVVVVVD

Organism: NCBI:txid190893

Mean predicted aligned error: 3.54 Å

Secondary structure (DSSP, 8-state):
-PPEEEEEPPPGGGGSGGGS-SSTTS---TTTTT---EEEEESSHHHHHHHHHHHHHHHHHTT-EEETTTEEE-HHHHHHHHHHT-

=== Feature glossary ===
Legend for the data blocks above and below:

— What the protein is —

Sequence gives the chain of amino acids in standard one-letter c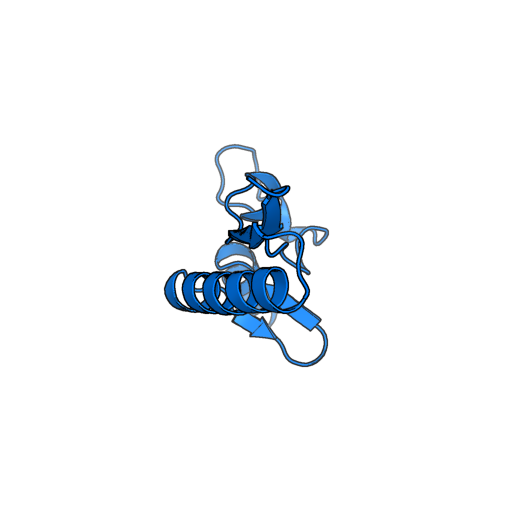ode (A=alanine, C=cysteine, …, Y=tyrosine), read N→C. It is the only feature that is directly encoded by the gene; all structural features are derived from the folded form of this sequence.

The annotation block draws on four external resources. InterPro: which protein families and domains the sequence belongs to. GO: standardized terms for what the protein does, what process it participates in, and where in the cell it acts. CATH: which structural fold it has in the CATH hierarchy. Organism: the species of origin.

— Where its atoms are —

Atomic coordinates in PDBx/mmCIF format — the same representation the Protein Data Bank distributes. Each line of the _atom_site loop places one backbone atom in Cartesian space (units: ångströms, origin: arbitrary).

Six rendered views show the 3D structure from the faces of a cube — i.e. along ±x, ±y, ±z. Rendering representation is drawn randomly per protein from cartoon (secondary-structure ribbons), sticks (backbone bonds), or molecular surface; coloring is either N→C rainbow (blue at the N-terminus through red at the C-terminus) or one color per chain.

— Local backbone conformation —

DSSP 8-state secondary structure assigns each residue one of H (α-helix), G (3₁₀-helix), I (π-helix), E (extended β-strand), B (isolated β-bridge), T (hydrogen-bonded turn), S (bend), or '-' (coil). The assignment is computed from backbone hydrogen-bond geometry via the Kabsch–Sander algorithm.

P-SEA three-state annotation labels each residue as helix, strand, or coil based purely on the geometry of the Cα trace. It serves as a fallback when the full backbone (and thus DSSP) is unavailable.

φ (phi) and ψ (psi) are the two rotatable backbone dihedrals per residue: φ is the C(i-1)–N–Cα–C torsion, ψ is the N–Cα–C–N(i+1) torsion, both in degrees on (−180°, 180°]. α-helical residues cluster near (−60°, −45°); β-strand residues near (−120°, +130°). A Ramachandran plot is simply a scatter of (φ, ψ) for every residue.

— Global shape and packing —

Radius of gyration (Rg) is the root-mean-square distance of Cα atoms from their centroid — a single number for overall size and compactness. A globular domain of N residues has Rg ≈ 2.2·N^0.38 Å; an extended or disordered chain has a much larger Rg. The Cα contact count is the number of residue pairs whose Cα atoms are within 8 Å and are more than four positions apart in sequence — a standard proxy for 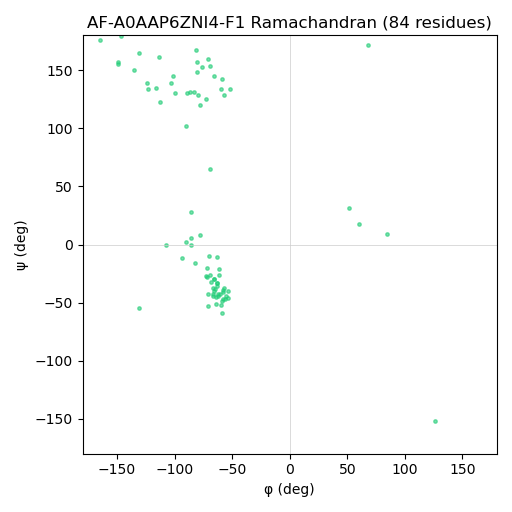tertiary packing density. The bounding box is the smallest axis-aligned box enclosing all Cα atoms.

Accessible surface area quantifies burial. A residue with SASA near zero is packed into the hydrophobic core; one with SASA >100 Å² sits on the surface. Computed here via the Shrake–Rupley numerical algorithm with a 1.4 Å probe.

The contact map is a binary N×N matrix image: pixel (i, j) is dark where Cα_i and Cα_j are within 8 Å and |i−j|>4. Because the |i−j|>4 filter removes local helical contacts, off-diagonal stripes parallel to the main diagonal indicate parallel β-sheets; stripes perpendicular to it indicate antiparallel β-sheets. The Ramachandran plot scatters every residue's (φ, ψ) pair against the sterically allowed regions. The PAE heatmap renders the predicted-aligned-error matrix.

— Structural neighborhood —

A 3Di character summarizes, for each residue, the relative orientation of the Cα frame of its nearest spatial neighbor. Because it encodes fold topology rather than chemistry, 3Di alignments detect remote structural similarity that sequence alignment misses.

Structural nearest neighbors (via Foldseek easy-search vs the PDB). Reported per hit: target PDB i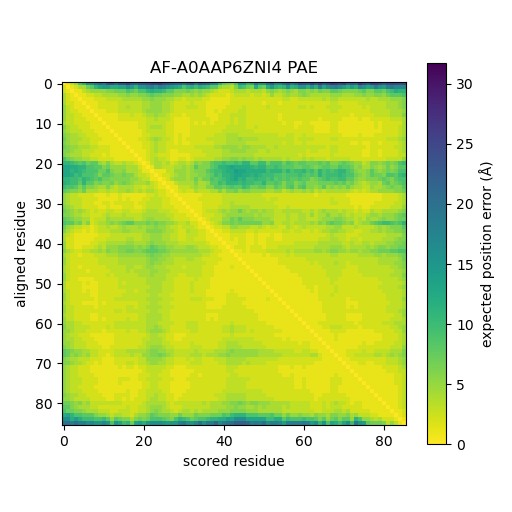d, E-value, and alignment TM-score. A TM-score above ~0.5 is the conventional threshold for 'same fold'.

— Confidence and disorder —

For AlphaFold models, the B-factor field carries pLDDT — the model's own estimate of local accuracy on a 0–100 scale. Regions with pLDDT<50 should be treated as essentially unmodeled; they often correspond to intrinsically disordered segments.

B-factor (Debye–Waller factor) reflects atomic displacement in the crystal lattice. It is an experimental observable (units Å²), not a prediction; low values mean the atom is pinned down, high values mean it moves or is heterogeneous across the crystal.

Predicted Aligned Error (PAE) is an AlphaFold confidence matrix: entry (i, j) is the expected error in the position of residue j, in ångströms, when the prediction is superimposed on the true structure at residue i. Low PAE within a block of residues means that block is internally rigid and well-predicted; high PAE between two blocks means their relative placement is uncertain even if each block individually is confident.